Protein AF-A0A2D5ABJ5-F1 (afdb_monomer_lite)

Structure (mmCIF, N/CA/C/O backbone):
data_AF-A0A2D5ABJ5-F1
#
_entry.id   AF-A0A2D5ABJ5-F1
#
loop_
_atom_site.group_PDB
_atom_site.id
_atom_site.type_symbol
_atom_site.label_atom_id
_atom_site.label_alt_id
_atom_site.label_comp_id
_atom_site.label_asym_id
_atom_site.label_entity_id
_atom_site.label_seq_id
_atom_site.pdbx_PDB_ins_code
_atom_site.Cartn_x
_atom_site.Cartn_y
_atom_site.Cartn_z
_atom_site.occupancy
_atom_site.B_iso_or_equiv
_atom_site.auth_seq_id
_atom_site.auth_comp_id
_atom_site.auth_asym_id
_atom_site.auth_atom_id
_atom_site.pdbx_PDB_model_num
ATOM 1 N N . PHE A 1 1 ? -15.106 -20.432 9.409 1.00 50.12 1 PHE A N 1
ATOM 2 C CA . PHE A 1 1 ? -13.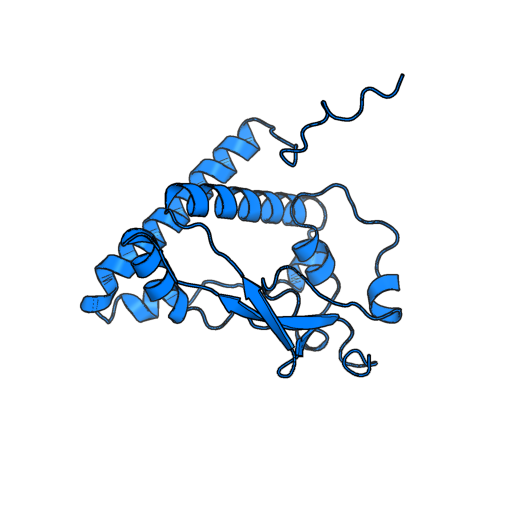858 -19.969 8.767 1.00 50.12 1 PHE A CA 1
ATOM 3 C C . PHE A 1 1 ? -12.752 -20.078 9.807 1.00 50.12 1 PHE A C 1
ATOM 5 O O . PHE A 1 1 ? -12.560 -19.138 10.564 1.00 50.12 1 PHE A O 1
ATOM 12 N N . ASP A 1 2 ? -12.045 -21.207 9.859 1.00 61.59 2 ASP A N 1
ATOM 13 C CA . ASP A 1 2 ? -11.056 -21.521 10.916 1.00 61.59 2 ASP A CA 1
ATOM 14 C C . ASP A 1 2 ? -9.727 -20.752 10.791 1.00 61.59 2 ASP A C 1
ATOM 16 O O . ASP A 1 2 ? -8.771 -21.010 11.512 1.00 61.59 2 ASP A O 1
ATOM 20 N N . ALA A 1 3 ? -9.639 -19.803 9.854 1.00 64.38 3 ALA A N 1
ATOM 21 C CA . ALA A 1 3 ? -8.428 -19.019 9.616 1.00 64.38 3 ALA A CA 1
ATOM 22 C C . ALA A 1 3 ? -8.234 -17.872 10.626 1.00 64.38 3 ALA A C 1
ATOM 24 O O . ALA A 1 3 ? -7.117 -17.377 10.778 1.00 64.38 3 ALA A O 1
ATOM 25 N N . VAL A 1 4 ? -9.313 -17.436 11.283 1.00 69.25 4 VAL A N 1
ATOM 26 C CA . VAL A 1 4 ? -9.289 -16.410 12.331 1.00 69.25 4 VAL A CA 1
ATOM 27 C C . VAL A 1 4 ? -9.402 -17.115 13.677 1.00 69.25 4 VAL A C 1
ATOM 29 O O . VAL A 1 4 ? -10.370 -17.832 13.915 1.00 69.25 4 VAL A O 1
ATOM 32 N N . ASP A 1 5 ? -8.421 -16.902 14.547 1.00 75.81 5 ASP A N 1
ATOM 33 C CA . ASP A 1 5 ? -8.331 -17.529 15.867 1.00 75.81 5 ASP A CA 1
ATOM 34 C C . ASP A 1 5 ? -7.956 -16.488 16.942 1.00 75.81 5 ASP A C 1
ATOM 36 O O . ASP A 1 5 ? -7.794 -15.298 16.651 1.00 75.81 5 ASP A O 1
ATOM 40 N N . GLU A 1 6 ? -7.821 -16.910 18.203 1.00 69.38 6 GLU A N 1
ATOM 41 C CA . GLU A 1 6 ? -7.480 -16.006 19.315 1.00 69.38 6 GLU A CA 1
ATOM 42 C C . GLU A 1 6 ? -6.156 -15.245 19.114 1.00 69.38 6 GLU A C 1
ATOM 44 O O . GLU A 1 6 ? -5.994 -14.130 19.623 1.00 69.38 6 GLU A O 1
ATOM 49 N N . ARG A 1 7 ? -5.210 -15.818 18.356 1.00 72.56 7 ARG A N 1
ATOM 50 C CA . ARG A 1 7 ? -3.911 -15.209 18.040 1.00 72.56 7 ARG A CA 1
ATOM 51 C C . ARG A 1 7 ? -3.961 -14.395 16.749 1.00 72.56 7 ARG A C 1
ATOM 53 O O . ARG A 1 7 ? -3.301 -13.365 16.667 1.00 72.56 7 ARG A O 1
ATOM 60 N N . ARG A 1 8 ? -4.727 -14.830 15.749 1.00 81.62 8 ARG A N 1
ATOM 61 C CA . ARG A 1 8 ? -4.857 -14.233 14.413 1.00 81.62 8 ARG A CA 1
ATOM 62 C C . ARG A 1 8 ? -6.221 -13.580 14.283 1.00 81.62 8 ARG A C 1
ATOM 64 O O . ARG A 1 8 ? -7.163 -14.161 13.754 1.00 81.62 8 ARG A O 1
ATOM 71 N N . LYS A 1 9 ? -6.310 -12.337 14.742 1.00 87.56 9 LYS A N 1
ATOM 72 C CA . LYS A 1 9 ? -7.578 -11.595 14.790 1.00 87.56 9 LYS A CA 1
ATOM 73 C C . LYS A 1 9 ? -7.975 -10.991 13.453 1.00 87.56 9 LYS A C 1
ATOM 75 O O . LYS A 1 9 ? -9.133 -10.615 13.276 1.00 87.56 9 LYS A O 1
ATOM 80 N N . ILE A 1 10 ? -7.025 -10.891 12.523 1.00 91.75 10 ILE A N 1
ATOM 81 C CA . ILE A 1 10 ? -7.270 -10.387 11.180 1.00 91.75 10 ILE A CA 1
ATOM 82 C C . ILE A 1 10 ? -6.453 -11.151 10.137 1.00 91.75 10 ILE A C 1
ATOM 84 O O . ILE A 1 10 ? -5.236 -11.330 10.262 1.00 91.75 10 ILE A O 1
ATOM 88 N N . VAL A 1 11 ? -7.124 -11.551 9.059 1.00 91.62 11 VAL A N 1
ATOM 89 C CA . VAL A 1 11 ? -6.521 -12.308 7.960 1.00 91.62 11 VAL A CA 1
ATOM 90 C C . VAL A 1 11 ? -6.871 -11.716 6.600 1.00 91.62 11 VAL A C 1
ATOM 92 O O . VAL A 1 11 ? -7.938 -11.142 6.418 1.00 91.62 11 VAL A O 1
ATOM 95 N N . SER A 1 12 ? -5.958 -11.833 5.642 1.00 91.44 12 SER A N 1
ATOM 96 C CA . SER A 1 12 ? -6.174 -11.487 4.229 1.00 91.44 12 SER A CA 1
ATOM 97 C C . SER A 1 12 ? -5.758 -12.668 3.350 1.00 91.44 12 SER A C 1
ATOM 99 O O . SER A 1 12 ? -4.793 -13.348 3.711 1.00 91.44 12 SER A O 1
ATOM 101 N N . PRO A 1 13 ? -6.389 -12.899 2.187 1.00 92.25 13 PRO A N 1
ATOM 102 C CA . PRO A 1 13 ? -5.855 -13.829 1.196 1.00 92.25 13 PRO A CA 1
ATOM 103 C C . PRO A 1 13 ? -4.526 -13.316 0.623 1.00 92.25 13 PRO A C 1
ATOM 105 O O . PRO A 1 13 ? -4.181 -12.132 0.736 1.00 92.25 13 PRO A O 1
ATOM 108 N N . ARG A 1 14 ? -3.762 -14.200 -0.014 1.00 90.69 14 ARG A N 1
ATOM 109 C CA . ARG A 1 14 ? -2.532 -13.837 -0.721 1.00 90.69 14 ARG A CA 1
ATOM 110 C C . ARG A 1 14 ? -2.867 -12.970 -1.947 1.00 90.69 14 ARG A C 1
ATOM 112 O O . ARG A 1 14 ? -3.640 -13.404 -2.800 1.00 90.69 14 ARG A O 1
ATOM 119 N N . PRO A 1 15 ? -2.294 -11.762 -2.094 1.00 88.75 15 PRO A N 1
ATOM 120 C CA . PRO A 1 15 ? -2.536 -10.946 -3.272 1.00 88.75 15 PRO A CA 1
ATOM 121 C C . PRO A 1 15 ? -1.746 -11.495 -4.463 1.00 88.75 15 PRO A C 1
ATOM 123 O O . PRO A 1 15 ? -0.524 -11.666 -4.398 1.00 88.75 15 PRO A O 1
ATOM 126 N N . CYS A 1 16 ? -2.445 -11.738 -5.564 1.00 88.94 16 CYS A N 1
ATOM 127 C CA . CYS A 1 16 ? -1.880 -12.099 -6.853 1.00 88.94 16 CYS A CA 1
ATOM 128 C C . CYS A 1 16 ? -2.078 -10.918 -7.808 1.00 88.94 16 CYS A C 1
ATOM 130 O O . CYS A 1 16 ? -3.190 -10.640 -8.246 1.00 88.94 16 CYS A O 1
ATOM 132 N N . PHE A 1 17 ? -1.011 -10.168 -8.085 1.00 86.12 17 PHE A N 1
ATOM 133 C CA . PHE A 1 17 ? -1.102 -9.016 -8.979 1.00 86.12 17 PHE A CA 1
ATOM 134 C C . PHE A 1 17 ? -1.066 -9.485 -10.428 1.00 86.12 17 PHE A C 1
ATOM 136 O O . PHE A 1 17 ? -0.056 -10.036 -10.866 1.00 86.12 17 PHE A O 1
ATOM 143 N N . ASP A 1 18 ? -2.133 -9.218 -11.177 1.00 88.31 18 ASP A N 1
ATOM 144 C CA . ASP A 1 18 ? -2.117 -9.433 -12.618 1.00 88.31 18 ASP A CA 1
ATOM 145 C C . ASP A 1 18 ? -1.291 -8.324 -13.277 1.00 88.31 18 ASP A C 1
ATOM 147 O O . ASP A 1 18 ? -1.670 -7.152 -13.307 1.00 88.31 18 ASP A O 1
ATOM 151 N N . LEU A 1 19 ? -0.114 -8.699 -13.771 1.00 86.50 19 LEU A N 1
ATOM 152 C CA . LEU A 1 19 ? 0.803 -7.794 -14.461 1.00 86.50 19 LEU A CA 1
ATOM 153 C C . LEU A 1 19 ? 0.655 -7.875 -15.988 1.00 86.50 19 LEU A C 1
ATOM 155 O O . LEU A 1 19 ? 1.492 -7.332 -16.722 1.00 86.50 19 LEU A O 1
ATOM 159 N N . SER A 1 20 ? -0.393 -8.542 -16.481 1.00 85.94 20 SER A N 1
ATOM 160 C CA . SER A 1 20 ? -0.744 -8.546 -17.894 1.00 85.94 20 SER A CA 1
ATOM 161 C C . SER A 1 20 ? -1.047 -7.121 -18.370 1.00 85.94 20 SER A C 1
ATOM 163 O O . SER A 1 20 ? -1.544 -6.267 -17.636 1.00 85.94 20 SER A O 1
ATOM 165 N N . ASN A 1 21 ? -0.700 -6.824 -19.625 1.00 87.31 21 ASN A N 1
ATOM 166 C CA . ASN A 1 21 ? -1.052 -5.559 -20.284 1.00 87.31 21 ASN A CA 1
ATOM 167 C C . ASN A 1 21 ? -0.560 -4.268 -19.589 1.00 87.31 21 ASN A C 1
ATOM 169 O O . ASN A 1 21 ? -1.098 -3.184 -19.824 1.00 87.31 21 ASN A O 1
ATOM 173 N N . LEU A 1 22 ? 0.489 -4.347 -18.762 1.00 89.50 22 LEU A N 1
ATOM 174 C CA . LEU A 1 22 ? 1.112 -3.161 -18.176 1.00 89.50 22 LEU A CA 1
ATOM 175 C C . LEU A 1 22 ? 1.955 -2.394 -19.195 1.00 89.50 22 LEU A C 1
ATOM 177 O O . LEU A 1 22 ? 2.764 -2.984 -19.922 1.00 89.50 22 LEU A O 1
ATOM 181 N N . SER A 1 23 ? 1.830 -1.063 -19.160 1.00 91.81 23 SER A N 1
ATOM 182 C CA . SER A 1 23 ? 2.742 -0.153 -19.858 1.00 91.81 23 SER A CA 1
ATOM 183 C C . SER A 1 23 ? 4.195 -0.384 -19.427 1.00 91.81 23 SER A C 1
ATOM 185 O O . SER A 1 23 ? 4.463 -0.829 -18.308 1.00 91.81 23 SER A O 1
ATOM 187 N N . PHE A 1 24 ? 5.157 -0.048 -20.291 1.00 92.81 24 PHE A N 1
ATOM 188 C CA . PHE A 1 24 ? 6.586 -0.215 -19.994 1.00 92.81 24 PHE A CA 1
ATOM 189 C C . PHE A 1 24 ? 6.994 0.444 -18.665 1.00 92.81 24 PHE A C 1
ATOM 191 O O . PHE A 1 24 ? 7.654 -0.178 -17.832 1.00 92.81 24 PHE A O 1
ATOM 198 N N . GLY A 1 25 ? 6.513 1.667 -18.419 1.00 92.56 25 GLY A N 1
ATOM 199 C CA . GLY A 1 25 ? 6.729 2.371 -17.157 1.00 92.56 25 GLY A CA 1
ATOM 200 C C . GLY A 1 25 ? 6.170 1.614 -15.948 1.00 92.56 25 GLY A C 1
ATOM 201 O O . GLY A 1 25 ? 6.854 1.476 -14.937 1.00 92.56 25 GLY A O 1
ATOM 202 N N . MET A 1 26 ? 4.970 1.039 -16.054 1.00 92.56 26 MET A N 1
ATOM 203 C CA . MET A 1 26 ? 4.413 0.222 -14.971 1.00 92.56 26 MET A CA 1
ATOM 204 C C . MET A 1 26 ? 5.192 -1.074 -14.738 1.00 92.56 26 MET A C 1
ATOM 206 O O . MET A 1 26 ? 5.391 -1.458 -13.586 1.00 92.56 26 MET A O 1
ATOM 210 N N . ARG A 1 27 ? 5.715 -1.716 -15.788 1.00 92.12 27 ARG A N 1
ATOM 211 C CA . ARG A 1 27 ? 6.599 -2.885 -15.636 1.00 92.12 27 ARG A CA 1
ATOM 212 C C . ARG A 1 27 ? 7.879 -2.527 -14.882 1.00 92.12 27 ARG A C 1
ATOM 214 O O . ARG A 1 27 ? 8.286 -3.264 -13.988 1.00 92.12 27 ARG A O 1
ATOM 221 N N . LEU A 1 28 ? 8.485 -1.378 -15.190 1.00 93.75 28 LEU A N 1
ATOM 222 C CA . LEU A 1 28 ? 9.645 -0.859 -14.457 1.00 93.75 28 LEU A CA 1
ATOM 223 C C . LEU A 1 28 ? 9.310 -0.546 -12.993 1.00 93.75 28 LEU A C 1
ATOM 225 O O . LEU A 1 28 ? 10.087 -0.886 -12.101 1.00 93.75 28 LEU A O 1
ATOM 229 N N . PHE A 1 29 ? 8.139 0.032 -12.726 1.00 92.25 29 PHE A N 1
ATOM 230 C CA . PHE A 1 29 ? 7.673 0.261 -11.359 1.00 92.25 29 PHE A CA 1
ATOM 231 C C . PHE A 1 29 ? 7.549 -1.053 -10.571 1.00 92.25 29 PHE A C 1
ATOM 233 O O . PHE A 1 29 ? 8.085 -1.164 -9.468 1.00 92.25 29 PHE A O 1
ATOM 240 N N . TYR A 1 30 ? 6.914 -2.078 -11.149 1.00 89.38 30 TYR A N 1
ATOM 241 C CA . TYR A 1 30 ? 6.788 -3.397 -10.520 1.00 89.38 30 TYR A CA 1
ATOM 242 C C . TYR A 1 30 ? 8.133 -4.118 -10.362 1.00 89.38 30 TYR A C 1
ATOM 244 O O . TYR A 1 30 ? 8.372 -4.770 -9.343 1.00 89.38 30 TYR A O 1
ATOM 252 N N . ARG A 1 31 ? 9.062 -3.919 -11.303 1.00 91.25 31 ARG A N 1
ATOM 253 C CA . ARG A 1 31 ? 10.447 -4.390 -11.191 1.00 91.25 31 ARG A CA 1
ATOM 254 C C . ARG A 1 31 ? 11.175 -3.774 -9.996 1.00 91.25 31 ARG A C 1
ATOM 256 O O . ARG A 1 31 ? 11.915 -4.485 -9.327 1.00 91.25 31 ARG A O 1
ATOM 263 N N . ALA A 1 32 ? 10.959 -2.495 -9.690 1.00 90.75 32 ALA A N 1
ATOM 264 C CA . ALA A 1 32 ? 11.487 -1.885 -8.467 1.00 90.75 32 ALA A CA 1
ATOM 265 C C . ALA A 1 32 ? 10.787 -2.431 -7.211 1.00 90.75 32 ALA A C 1
ATOM 267 O O . ALA A 1 32 ? 11.424 -2.699 -6.191 1.00 90.75 32 ALA A O 1
ATOM 268 N N . GLN A 1 33 ? 9.473 -2.647 -7.299 1.00 86.69 33 GLN A N 1
ATOM 269 C CA . GLN A 1 33 ? 8.642 -3.095 -6.183 1.00 86.69 33 GLN A CA 1
ATOM 270 C C . GLN A 1 33 ? 9.032 -4.474 -5.633 1.00 86.69 33 GLN A C 1
ATOM 272 O O . GLN A 1 33 ? 8.856 -4.708 -4.442 1.00 86.69 33 GLN A O 1
ATOM 277 N N . ARG A 1 34 ? 9.641 -5.357 -6.436 1.00 86.69 34 ARG A N 1
ATOM 278 C CA . ARG A 1 34 ? 10.137 -6.667 -5.962 1.00 86.69 34 ARG A CA 1
ATOM 279 C C . ARG A 1 34 ? 11.196 -6.578 -4.856 1.00 86.69 34 ARG A C 1
ATOM 281 O O . ARG A 1 34 ? 11.454 -7.555 -4.166 1.00 86.69 34 ARG A O 1
ATOM 288 N N . PHE A 1 35 ? 11.841 -5.421 -4.691 1.00 85.00 35 PHE A N 1
ATOM 289 C CA . PHE A 1 35 ? 12.813 -5.197 -3.620 1.00 85.00 35 PHE A CA 1
ATOM 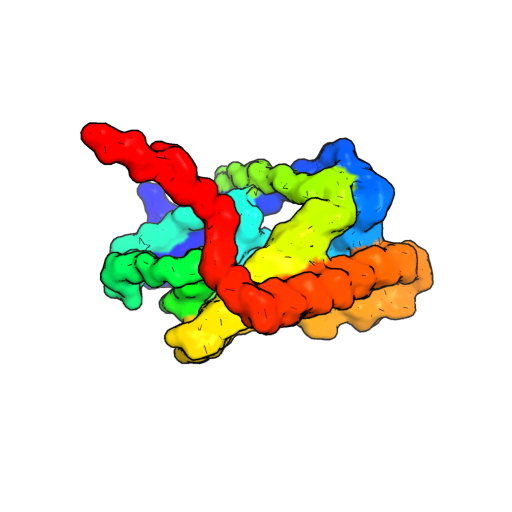290 C C . PHE A 1 35 ? 12.156 -4.792 -2.291 1.00 85.00 35 PHE A C 1
ATOM 292 O O . PHE A 1 35 ? 12.867 -4.658 -1.287 1.00 85.00 35 PHE A O 1
ATOM 299 N N . ASN A 1 36 ? 10.833 -4.593 -2.272 1.00 81.62 36 ASN A N 1
ATOM 300 C CA . ASN A 1 36 ? 10.056 -4.268 -1.085 1.00 81.62 36 ASN A CA 1
ATOM 301 C C . ASN A 1 36 ? 9.701 -5.543 -0.300 1.00 81.62 36 ASN A C 1
ATOM 303 O O . ASN A 1 36 ? 8.851 -6.307 -0.754 1.00 81.62 36 ASN A O 1
ATOM 307 N N . PRO A 1 37 ? 10.296 -5.768 0.886 1.00 69.31 37 PRO A N 1
ATOM 308 C CA . PRO A 1 37 ? 10.042 -6.981 1.659 1.00 69.31 37 PRO A CA 1
ATOM 309 C C . PRO A 1 37 ? 8.633 -7.026 2.270 1.00 69.31 37 PRO A C 1
ATOM 311 O O . PRO A 1 37 ? 8.183 -8.091 2.661 1.00 69.31 37 PRO A O 1
ATOM 314 N N . TYR A 1 38 ? 7.931 -5.890 2.341 1.00 67.25 38 TYR A N 1
ATOM 315 C CA . TYR A 1 38 ? 6.621 -5.777 2.991 1.00 67.25 38 TYR A CA 1
ATOM 316 C C . TYR A 1 38 ? 5.444 -5.904 2.023 1.00 67.25 38 TYR A C 1
ATOM 318 O O . TYR A 1 38 ? 4.288 -5.762 2.419 1.00 67.25 38 TYR A O 1
ATOM 326 N N . PHE A 1 39 ? 5.710 -6.085 0.731 1.00 68.62 39 PHE A N 1
ATOM 327 C CA . PHE A 1 39 ? 4.643 -6.131 -0.254 1.00 68.62 39 PHE A CA 1
ATOM 328 C C . PHE A 1 39 ? 3.878 -7.451 -0.169 1.00 68.62 39 PHE A C 1
ATOM 330 O O . PHE A 1 39 ? 4.466 -8.519 -0.311 1.00 68.62 39 PHE A O 1
ATOM 337 N N . GLY A 1 40 ? 2.566 -7.364 0.057 1.00 66.25 40 GLY A N 1
ATOM 338 C CA . GLY A 1 40 ? 1.686 -8.528 0.127 1.00 66.25 40 GLY A CA 1
ATOM 339 C C . GLY A 1 40 ? 1.771 -9.339 1.423 1.00 66.25 40 GLY A C 1
ATOM 340 O O . GLY A 1 40 ? 1.190 -10.418 1.479 1.00 66.25 40 GLY A O 1
ATOM 341 N N . GLN A 1 41 ? 2.446 -8.834 2.463 1.00 73.62 41 GLN A N 1
ATOM 342 C CA . GLN A 1 41 ? 2.555 -9.503 3.763 1.00 73.62 41 GLN A CA 1
ATOM 343 C C . GLN A 1 41 ? 1.729 -8.798 4.843 1.00 73.62 41 GLN A C 1
ATOM 345 O O . GLN A 1 41 ? 1.780 -7.573 4.951 1.00 73.62 41 GLN A O 1
ATOM 350 N N . GLY A 1 42 ? 1.040 -9.589 5.674 1.00 77.94 42 GLY A N 1
ATOM 351 C CA . GLY A 1 42 ? 0.304 -9.128 6.855 1.00 77.94 42 GLY A CA 1
ATOM 352 C C . GLY A 1 42 ? -0.990 -8.381 6.517 1.00 77.94 42 GLY A C 1
ATOM 353 O O . GLY A 1 42 ? -1.004 -7.474 5.695 1.00 77.94 42 GLY A O 1
ATOM 354 N N . SER A 1 43 ? -2.098 -8.748 7.157 1.00 79.44 43 SER A N 1
ATOM 355 C CA . SER A 1 43 ? -3.400 -8.129 6.890 1.00 79.44 43 SER A CA 1
ATOM 356 C C . SER A 1 43 ? -3.515 -6.691 7.438 1.00 79.44 43 SER A C 1
ATOM 358 O O . SER A 1 43 ? -3.002 -6.407 8.524 1.00 79.44 43 SER A O 1
ATOM 360 N N . PRO A 1 44 ? -4.203 -5.769 6.745 1.00 85.12 44 PRO A N 1
ATOM 361 C CA . PRO A 1 44 ? -4.533 -5.783 5.320 1.00 85.12 44 PRO A CA 1
ATOM 362 C C . PRO A 1 44 ? -3.271 -5.693 4.443 1.00 85.12 44 PRO A C 1
ATOM 364 O O . PRO A 1 44 ? -2.414 -4.818 4.633 1.00 85.12 44 PRO A O 1
ATOM 367 N N . ASN A 1 45 ? -3.163 -6.595 3.461 1.00 83.88 45 ASN A N 1
ATOM 368 C CA . ASN A 1 45 ? -1.952 -6.787 2.642 1.00 83.88 45 ASN A CA 1
ATOM 369 C C . ASN A 1 45 ? -2.051 -6.215 1.213 1.00 83.88 45 ASN A C 1
ATOM 371 O O . ASN A 1 45 ? -1.136 -6.401 0.407 1.00 83.88 45 ASN A O 1
ATOM 375 N N . GLY A 1 46 ? -3.138 -5.507 0.892 1.00 83.75 46 GLY A N 1
ATOM 376 C CA . GLY A 1 46 ? -3.394 -4.972 -0.449 1.00 83.75 46 GLY A CA 1
ATOM 377 C C . GLY A 1 46 ? -4.088 -5.947 -1.405 1.00 83.75 46 GLY A C 1
ATOM 378 O O . GLY A 1 46 ? -4.149 -5.661 -2.596 1.00 83.75 46 GLY A O 1
ATOM 379 N N . SER A 1 47 ? -4.621 -7.062 -0.899 1.00 86.25 47 SER A N 1
ATOM 380 C CA . SER A 1 47 ? -5.548 -7.955 -1.618 1.00 86.25 47 SER A CA 1
ATOM 381 C C . SER A 1 47 ? -6.932 -7.344 -1.869 1.00 86.25 47 SER A C 1
ATOM 383 O O . SER A 1 47 ? -7.723 -7.914 -2.613 1.00 86.25 47 SER A O 1
ATOM 385 N N . GLY A 1 48 ? -7.234 -6.193 -1.259 1.00 86.19 48 GLY A N 1
ATOM 386 C CA . GLY A 1 48 ? -8.526 -5.510 -1.375 1.00 86.19 48 GLY A CA 1
ATOM 387 C C . GLY A 1 48 ? -9.627 -6.097 -0.490 1.00 86.19 48 GLY A C 1
ATOM 388 O O . GLY A 1 48 ? -10.746 -5.598 -0.508 1.00 86.19 48 GLY A O 1
ATOM 389 N N . CYS A 1 49 ? -9.327 -7.137 0.289 1.00 88.88 49 CYS A N 1
ATOM 390 C CA . CYS A 1 49 ? -10.257 -7.712 1.248 1.00 88.88 49 CYS A CA 1
ATOM 391 C C . CYS A 1 49 ? -9.510 -8.294 2.450 1.00 88.88 49 CYS A C 1
ATOM 393 O O . CYS A 1 49 ? -8.353 -8.700 2.362 1.00 88.88 49 CYS A O 1
ATOM 395 N N . PHE A 1 50 ? -10.187 -8.337 3.587 1.00 91.75 50 PHE A N 1
ATOM 396 C CA . PHE A 1 50 ? -9.705 -8.976 4.800 1.00 91.75 50 PHE A CA 1
ATOM 397 C C . PHE A 1 50 ? -10.903 -9.444 5.623 1.00 91.75 50 PHE A C 1
ATOM 399 O O . PHE A 1 50 ? -12.023 -8.963 5.452 1.00 91.75 50 PHE A O 1
ATOM 406 N N . VAL A 1 51 ? -10.656 -10.376 6.533 1.00 92.00 51 VAL A N 1
ATOM 407 C CA . VAL A 1 51 ? -11.635 -10.863 7.502 1.00 92.00 51 VAL A CA 1
ATOM 408 C C . VAL A 1 51 ? -11.110 -10.556 8.894 1.00 92.00 51 VAL A C 1
ATOM 410 O O . VAL A 1 51 ? -9.933 -10.781 9.182 1.00 92.00 51 VAL A O 1
ATOM 413 N N . VAL A 1 52 ? -11.987 -10.034 9.747 1.00 92.50 52 VAL A N 1
ATOM 414 C CA . VAL A 1 52 ? -11.700 -9.727 11.150 1.00 92.50 52 VAL A CA 1
ATOM 415 C C . VAL A 1 52 ? -12.574 -10.619 12.021 1.00 92.50 52 VAL A C 1
ATOM 417 O O . VAL A 1 52 ? -13.763 -10.769 11.746 1.00 92.50 52 VAL A O 1
ATOM 420 N N . GLY A 1 53 ? -11.994 -11.197 13.068 1.00 90.88 53 GLY A N 1
ATOM 421 C CA . GLY A 1 53 ? -12.752 -11.923 14.086 1.00 90.88 53 GLY A CA 1
ATOM 422 C C . GLY A 1 53 ? -13.545 -10.997 14.994 1.00 90.88 53 GLY A C 1
ATOM 423 O O . GLY A 1 53 ? -13.272 -9.801 15.071 1.00 90.88 53 GLY A O 1
ATOM 424 N N . GLU A 1 54 ? -14.485 -11.559 15.743 1.00 89.56 54 GLU A N 1
ATOM 425 C CA . GLU A 1 54 ? -15.345 -10.810 16.664 1.00 89.56 54 GLU A CA 1
ATOM 426 C C . GLU A 1 54 ? -14.544 -9.974 17.679 1.00 89.56 54 GLU A C 1
ATOM 428 O O . GLU A 1 54 ? -14.740 -8.764 17.779 1.00 89.56 54 GLU A O 1
ATOM 433 N N . SER A 1 55 ? -13.553 -10.582 18.341 1.00 88.62 55 SER A N 1
ATOM 434 C CA . SER A 1 55 ? -12.673 -9.899 19.307 1.00 88.62 55 SER A CA 1
ATOM 435 C C . SER A 1 55 ? -11.778 -8.820 18.686 1.00 88.62 55 SER A C 1
ATOM 437 O O . SER A 1 55 ? -11.271 -7.937 19.380 1.00 88.62 55 SER A O 1
ATOM 439 N N . GLY A 1 56 ? -11.537 -8.901 17.376 1.00 89.06 56 GLY A N 1
ATOM 440 C CA . GLY A 1 56 ? -10.857 -7.856 16.622 1.00 89.06 56 GLY A CA 1
ATOM 441 C C . GLY A 1 56 ? -11.813 -6.727 16.259 1.00 89.06 56 GLY A C 1
ATOM 442 O O . GLY A 1 56 ? -11.475 -5.560 16.437 1.00 89.06 56 GLY A O 1
ATOM 443 N N . ARG A 1 57 ? -13.016 -7.075 15.792 1.00 92.44 57 ARG A N 1
ATOM 444 C CA . ARG A 1 57 ? -14.061 -6.133 15.388 1.00 92.44 57 ARG A CA 1
ATOM 445 C C . ARG A 1 57 ? -14.572 -5.303 16.563 1.00 92.44 57 ARG A C 1
ATOM 447 O O . ARG A 1 57 ? -14.913 -4.147 16.341 1.00 92.44 57 ARG A O 1
ATOM 454 N N . SER A 1 58 ? -14.579 -5.843 17.781 1.00 91.75 58 SER A N 1
ATOM 455 C CA . SER A 1 58 ? -14.998 -5.129 18.996 1.00 91.75 58 SER A CA 1
ATOM 456 C C . SER A 1 58 ? -14.061 -3.986 19.419 1.00 91.75 58 SER A C 1
ATOM 458 O O . SER A 1 58 ? -14.386 -3.246 20.341 1.00 91.75 58 SER A O 1
ATOM 460 N N . ARG A 1 59 ? -12.903 -3.811 18.759 1.00 93.06 59 ARG A N 1
ATOM 461 C CA . ARG A 1 59 ? -11.928 -2.745 19.068 1.00 93.06 59 ARG A CA 1
ATOM 462 C C . ARG A 1 59 ? -12.336 -1.357 18.580 1.00 93.06 59 ARG A C 1
ATOM 464 O O . ARG A 1 59 ? -11.719 -0.376 18.983 1.00 93.06 59 ARG A O 1
ATOM 471 N N . TRP A 1 60 ? -13.332 -1.273 17.706 1.00 93.94 60 TRP A N 1
ATOM 472 C CA . TRP A 1 60 ? -13.934 -0.017 17.270 1.00 93.94 60 TRP A CA 1
ATOM 473 C C . TRP A 1 60 ? -15.445 -0.196 17.170 1.00 93.94 60 TRP A C 1
ATOM 475 O O . TRP A 1 60 ? -15.927 -1.291 16.907 1.00 93.94 60 TRP A O 1
ATOM 485 N N . GLU A 1 61 ? -16.216 0.868 17.353 1.00 89.88 61 GLU A N 1
ATOM 486 C CA . GLU A 1 61 ? -17.676 0.787 17.239 1.00 89.88 61 GLU A CA 1
ATOM 487 C C . GLU A 1 61 ? -18.107 0.983 15.784 1.00 89.88 61 GLU A C 1
ATOM 489 O O . GLU A 1 61 ? -18.595 0.054 15.131 1.00 89.88 61 GLU A O 1
ATOM 494 N N . ALA A 1 62 ? -17.827 2.169 15.244 1.00 90.94 62 ALA A N 1
ATOM 495 C CA . ALA A 1 62 ? -18.142 2.566 13.879 1.00 90.94 62 ALA A CA 1
ATOM 496 C C . ALA A 1 62 ? -16.875 2.894 13.081 1.00 90.94 62 ALA A C 1
ATOM 498 O O . ALA A 1 62 ? -15.831 3.233 13.639 1.00 90.94 62 ALA A O 1
ATOM 499 N N . PHE A 1 63 ? -16.975 2.800 11.755 1.00 90.38 63 PHE A N 1
ATOM 500 C CA . PHE A 1 63 ? -15.919 3.278 10.871 1.00 90.38 63 PHE A CA 1
ATOM 501 C C . PHE A 1 63 ? -15.977 4.804 10.783 1.00 90.38 63 PHE A C 1
ATOM 503 O O . PHE A 1 63 ? -17.032 5.341 10.433 1.00 90.38 63 PHE A O 1
ATOM 510 N N . PRO A 1 64 ? -14.874 5.514 11.067 1.00 88.94 64 PRO A N 1
ATOM 511 C CA . PRO A 1 64 ? -14.833 6.945 10.839 1.00 88.94 64 PRO A CA 1
ATOM 512 C C . PRO A 1 64 ? -14.881 7.230 9.336 1.00 88.94 64 PRO A C 1
ATOM 514 O O . PRO A 1 64 ? -14.394 6.451 8.516 1.00 88.94 64 PRO A O 1
ATOM 517 N N . GLU A 1 65 ? -15.426 8.384 8.966 1.00 89.31 65 GLU A N 1
ATOM 518 C CA . GLU A 1 65 ? -15.357 8.859 7.589 1.00 89.31 65 GLU A CA 1
ATOM 519 C C . GLU A 1 65 ? -13.931 9.342 7.288 1.00 89.31 65 GLU A C 1
ATOM 521 O O . GLU A 1 65 ? -13.565 10.472 7.611 1.00 89.31 65 GLU A O 1
ATOM 526 N N . ILE A 1 66 ? -13.105 8.441 6.753 1.00 89.00 66 ILE A N 1
ATOM 527 C CA . ILE A 1 66 ? -11.703 8.667 6.379 1.00 89.00 66 ILE A CA 1
ATOM 528 C C . ILE A 1 66 ? -11.390 7.994 5.043 1.00 89.00 66 ILE A C 1
ATOM 530 O O . ILE A 1 66 ? -12.087 7.085 4.590 1.00 89.00 66 ILE A O 1
ATOM 534 N N . ILE A 1 67 ? -10.284 8.393 4.420 1.00 86.00 67 ILE A N 1
ATOM 535 C CA . ILE A 1 67 ? -9.843 7.800 3.150 1.00 86.00 67 ILE A CA 1
ATOM 536 C C . ILE A 1 67 ? -9.209 6.413 3.328 1.00 86.00 67 ILE A C 1
ATOM 538 O O . ILE A 1 67 ? -9.318 5.590 2.420 1.00 86.00 67 ILE A O 1
ATOM 542 N N . ALA A 1 68 ? -8.485 6.197 4.430 1.00 88.44 68 ALA A N 1
ATOM 543 C CA . ALA A 1 68 ? -7.686 4.996 4.691 1.00 88.44 68 ALA A CA 1
ATOM 544 C C . ALA A 1 68 ? -8.325 4.116 5.775 1.00 88.44 68 ALA A C 1
ATOM 546 O O . ALA A 1 68 ? -7.731 3.886 6.828 1.00 88.44 68 ALA A O 1
ATOM 547 N N . ASP A 1 69 ? -9.526 3.622 5.497 1.00 90.19 69 ASP A N 1
ATOM 548 C CA . ASP A 1 69 ? -10.236 2.614 6.293 1.00 90.19 69 ASP A CA 1
ATOM 549 C C . ASP A 1 69 ? -9.384 1.363 6.557 1.00 90.19 69 ASP A C 1
ATOM 551 O O . ASP A 1 69 ? -9.243 0.949 7.707 1.00 90.19 69 ASP A O 1
ATOM 555 N N . ASP A 1 70 ? -8.710 0.833 5.535 1.00 89.62 70 ASP A N 1
ATOM 556 C CA . ASP A 1 70 ? -7.773 -0.291 5.675 1.00 89.62 70 ASP A CA 1
ATOM 557 C C . ASP A 1 70 ? -6.642 0.023 6.666 1.00 89.62 70 ASP A C 1
ATOM 559 O O . ASP A 1 70 ? -6.211 -0.836 7.436 1.00 89.62 70 ASP A O 1
ATOM 563 N N . GLY A 1 71 ? -6.144 1.265 6.645 1.00 89.62 71 GLY A N 1
ATOM 564 C CA . GLY A 1 71 ? -5.108 1.737 7.564 1.00 89.62 71 GLY A CA 1
ATOM 565 C C . GLY A 1 71 ? -5.630 1.872 8.994 1.00 89.62 71 GLY A C 1
ATOM 566 O O . GLY A 1 71 ? -4.955 1.477 9.940 1.00 89.62 71 GLY A O 1
ATOM 567 N N . PHE A 1 72 ? -6.857 2.364 9.160 1.00 92.69 72 PHE A N 1
ATOM 568 C CA . PHE A 1 72 ? -7.518 2.432 10.462 1.00 92.69 72 PHE A CA 1
ATOM 569 C C . PHE A 1 72 ? -7.686 1.043 11.074 1.00 92.69 72 PHE A C 1
ATOM 571 O O . PHE A 1 72 ? -7.218 0.808 12.187 1.00 92.69 72 PHE A O 1
ATOM 578 N N . VAL A 1 73 ? -8.230 0.088 10.312 1.00 93.12 73 VAL A N 1
ATOM 579 C CA . VAL A 1 73 ? -8.344 -1.307 10.759 1.00 93.12 73 VAL A CA 1
ATOM 580 C C . VAL A 1 73 ? -6.971 -1.872 11.086 1.00 93.12 73 VAL A C 1
ATOM 582 O O . VAL A 1 73 ? -6.785 -2.430 12.164 1.00 93.12 73 VAL A O 1
ATOM 585 N N . GLN A 1 74 ? -5.987 -1.696 10.197 1.00 91.50 74 GLN A N 1
ATOM 586 C CA . GLN A 1 74 ? -4.622 -2.161 10.428 1.00 91.50 74 GLN A CA 1
ATOM 587 C C . GLN A 1 74 ? -4.068 -1.657 11.765 1.00 91.50 74 GLN A C 1
ATOM 589 O O . GLN A 1 74 ? -3.486 -2.433 12.525 1.00 91.50 74 GLN A O 1
ATOM 594 N N . GLY A 1 75 ? -4.268 -0.373 12.050 1.00 91.81 75 GLY A N 1
ATOM 595 C CA . GLY A 1 75 ? -3.797 0.305 13.248 1.00 91.81 75 GLY A CA 1
ATOM 596 C C . GLY A 1 75 ? -4.253 -0.327 14.560 1.00 91.81 75 GLY A C 1
ATOM 597 O O . GLY A 1 75 ? -3.522 -0.248 15.543 1.00 91.81 75 GLY A O 1
ATOM 598 N N . HIS A 1 76 ? -5.394 -1.018 14.579 1.00 93.19 76 HIS A N 1
ATOM 599 C CA . HIS A 1 76 ? -5.903 -1.687 15.777 1.00 93.19 76 HIS A CA 1
ATOM 600 C C . HIS A 1 76 ? -5.222 -3.017 16.100 1.00 93.19 76 HIS A C 1
ATOM 602 O O . HIS A 1 76 ? -5.426 -3.525 17.198 1.00 93.19 76 HIS A O 1
ATOM 608 N N . PHE A 1 77 ? -4.442 -3.601 15.188 1.00 92.38 77 PHE A N 1
ATOM 609 C CA . PHE A 1 77 ? -3.819 -4.917 15.373 1.00 92.38 77 PHE A CA 1
ATOM 610 C C . PHE A 1 77 ? -2.309 -4.800 15.443 1.00 92.38 77 PHE A C 1
ATOM 612 O O . PHE A 1 77 ? -1.717 -4.072 14.650 1.00 92.38 77 PHE A O 1
ATOM 619 N N . THR A 1 78 ? -1.657 -5.561 16.313 1.00 90.50 78 THR A N 1
ATOM 620 C CA . THR A 1 78 ? -0.191 -5.662 16.284 1.00 90.50 78 THR A CA 1
ATOM 621 C C . THR A 1 78 ? 0.266 -6.496 15.077 1.00 90.50 78 THR A C 1
ATOM 623 O O . THR A 1 78 ? -0.528 -7.248 14.504 1.00 90.50 78 THR A O 1
ATOM 626 N N . PRO A 1 79 ? 1.542 -6.418 14.655 1.00 87.44 79 PRO A N 1
ATOM 627 C CA . PRO A 1 79 ? 2.048 -7.251 13.564 1.00 87.44 79 PRO A CA 1
ATOM 628 C C . PRO A 1 79 ? 1.849 -8.761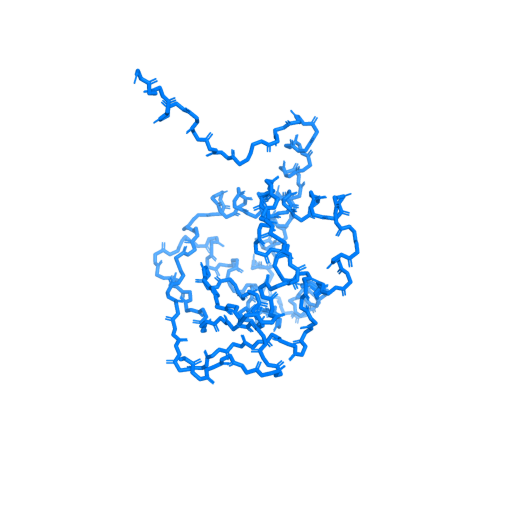 13.771 1.00 87.44 79 PRO A C 1
ATOM 630 O O . PRO A 1 79 ? 1.657 -9.470 12.790 1.00 87.44 79 PRO A O 1
ATOM 633 N N . SER A 1 80 ? 1.862 -9.246 15.018 1.00 87.69 80 SER A N 1
ATOM 634 C CA . SER A 1 80 ? 1.657 -10.663 15.345 1.00 87.69 80 SER A CA 1
ATOM 635 C C . SER A 1 80 ? 0.194 -11.109 15.276 1.00 87.69 80 SER A C 1
ATOM 637 O O . SER A 1 80 ? -0.058 -12.294 15.085 1.00 87.69 80 SER A O 1
ATOM 639 N N . GLU A 1 81 ? -0.763 -10.185 15.391 1.00 90.06 81 GLU A N 1
ATOM 640 C CA . GLU A 1 81 ? -2.201 -10.478 15.275 1.00 90.06 81 GLU A CA 1
ATOM 641 C C . GLU A 1 81 ? -2.686 -10.560 13.817 1.00 90.06 81 GLU A C 1
ATOM 643 O O . GLU A 1 81 ? -3.842 -10.904 13.557 1.00 90.06 81 GLU A O 1
ATOM 648 N N . ARG A 1 82 ? -1.810 -10.231 12.860 1.00 91.00 82 ARG A N 1
ATOM 649 C CA . ARG A 1 82 ? -2.111 -10.145 11.429 1.00 91.00 82 ARG A CA 1
ATOM 650 C C . ARG A 1 82 ? -1.527 -11.340 10.692 1.00 91.00 82 ARG A C 1
ATOM 652 O O . ARG A 1 82 ? -0.325 -11.582 10.762 1.00 91.00 82 ARG A O 1
ATOM 659 N N . ALA A 1 83 ? -2.338 -12.010 9.880 1.00 89.88 83 ALA A N 1
ATOM 660 C CA . ALA A 1 83 ? -1.857 -13.101 9.036 1.00 89.88 83 ALA A CA 1
ATOM 661 C C . ALA A 1 83 ? -2.293 -12.959 7.573 1.00 89.88 83 ALA A C 1
ATOM 663 O O . ALA A 1 83 ? -3.231 -12.238 7.227 1.00 89.88 83 ALA A O 1
ATOM 664 N N . THR A 1 84 ? -1.570 -13.647 6.695 1.00 89.69 84 THR A N 1
ATOM 665 C CA . THR A 1 84 ? -1.974 -13.876 5.308 1.00 89.69 84 THR A CA 1
ATOM 666 C C . THR A 1 84 ? -2.257 -15.362 5.152 1.00 89.69 84 THR A C 1
ATOM 668 O O . THR A 1 84 ? -1.432 -16.178 5.550 1.00 89.69 84 THR A O 1
ATOM 671 N N . VAL A 1 85 ? -3.427 -15.695 4.615 1.00 90.25 85 VAL A N 1
ATOM 672 C CA . VAL A 1 85 ? -3.855 -17.075 4.359 1.00 90.25 85 VAL A CA 1
ATOM 673 C C . VAL A 1 85 ? -3.216 -17.532 3.052 1.00 90.25 85 VAL A C 1
ATOM 675 O O . VAL A 1 85 ? -3.320 -16.836 2.041 1.00 90.25 85 VAL A O 1
ATOM 678 N N . SER A 1 86 ? -2.519 -18.665 3.082 1.00 85.06 86 SER A N 1
ATOM 679 C CA . SER A 1 86 ? -1.804 -19.228 1.929 1.00 85.06 86 SER A CA 1
ATOM 680 C C . SER A 1 86 ? -2.724 -19.946 0.946 1.00 85.06 86 SER A C 1
ATOM 682 O O . SER A 1 86 ? -2.413 -20.030 -0.236 1.00 85.06 86 SER A O 1
ATOM 684 N N . GLU A 1 87 ? -3.852 -20.444 1.439 1.00 87.88 87 GLU A N 1
ATOM 685 C CA . GLU A 1 87 ? -4.816 -21.299 0.749 1.00 87.88 87 GLU A CA 1
ATOM 686 C C . GLU A 1 87 ? -5.823 -20.501 -0.092 1.00 87.88 87 GLU A C 1
ATOM 688 O O . GLU A 1 87 ? -6.581 -21.080 -0.865 1.00 87.88 87 GLU A O 1
ATOM 693 N N . ALA A 1 88 ? -5.845 -19.174 0.059 1.00 88.69 88 ALA A N 1
ATOM 694 C CA . ALA A 1 88 ? -6.753 -18.280 -0.646 1.00 88.69 88 ALA A CA 1
ATOM 695 C C . ALA A 1 88 ? -5.976 -17.187 -1.382 1.00 88.69 88 ALA A C 1
ATOM 697 O O . ALA A 1 88 ? -5.047 -16.588 -0.835 1.00 88.69 88 ALA A O 1
ATOM 698 N N . GLU A 1 89 ? -6.406 -16.880 -2.604 1.00 91.56 89 GLU A N 1
ATOM 699 C CA . GLU A 1 89 ? -5.791 -15.863 -3.452 1.00 91.56 89 GLU A CA 1
ATOM 700 C C . GLU A 1 89 ? -6.808 -14.810 -3.878 1.00 91.56 89 GLU A C 1
ATOM 702 O O . GLU A 1 89 ? -7.950 -15.123 -4.206 1.00 91.56 89 GLU A O 1
ATOM 707 N N . ALA A 1 90 ? -6.373 -13.553 -3.904 1.00 91.25 90 ALA A N 1
ATOM 708 C CA . ALA A 1 90 ? -7.140 -12.451 -4.465 1.00 91.25 90 ALA A CA 1
ATOM 709 C C . ALA A 1 90 ? -6.392 -11.879 -5.666 1.00 91.25 90 ALA A C 1
ATOM 711 O O . ALA A 1 90 ? -5.247 -11.433 -5.536 1.00 91.25 90 ALA A O 1
ATOM 712 N N . VAL A 1 91 ? -7.041 -11.877 -6.830 1.00 90.88 91 VAL A N 1
ATOM 713 C CA . VAL A 1 91 ? -6.485 -11.258 -8.034 1.00 90.88 91 VAL A CA 1
ATOM 714 C C . VAL A 1 91 ? -6.633 -9.746 -7.922 1.00 90.88 91 VAL A C 1
ATOM 716 O O . VAL A 1 91 ? -7.739 -9.215 -7.861 1.00 90.88 91 VAL A O 1
ATOM 719 N N . VAL A 1 92 ? -5.503 -9.045 -7.906 1.00 88.00 92 VAL A N 1
ATOM 720 C CA . VAL A 1 92 ? -5.448 -7.588 -7.815 1.00 88.00 92 VAL A CA 1
ATOM 721 C C . VAL A 1 92 ? -5.041 -7.033 -9.167 1.00 88.00 92 VAL A C 1
ATOM 723 O O . VAL A 1 92 ? -3.956 -7.327 -9.668 1.00 88.00 92 VAL A O 1
ATOM 726 N N . LEU A 1 93 ? -5.902 -6.195 -9.739 1.00 89.44 93 LEU A N 1
ATOM 727 C CA . LEU A 1 93 ? -5.640 -5.492 -10.989 1.00 89.44 93 LEU A CA 1
ATOM 728 C C . LEU A 1 93 ? -5.018 -4.127 -10.677 1.00 89.44 93 LEU A C 1
ATOM 730 O O . LEU A 1 93 ? -5.723 -3.218 -10.228 1.00 89.44 93 LEU A O 1
ATOM 734 N N . PRO A 1 94 ? -3.706 -3.939 -10.876 1.00 88.56 94 PRO A N 1
ATOM 735 C CA . PRO A 1 94 ? -3.108 -2.644 -10.638 1.00 88.56 94 PRO A CA 1
ATOM 736 C C . PRO A 1 94 ? -3.421 -1.657 -11.770 1.00 88.56 94 PRO A C 1
ATOM 738 O O . PRO A 1 94 ? -3.739 -2.053 -12.896 1.00 88.56 94 PRO A O 1
ATOM 741 N N . PRO A 1 95 ? -3.264 -0.347 -11.514 1.00 89.69 95 PRO A N 1
ATOM 742 C CA . PRO A 1 95 ? -3.303 0.659 -12.565 1.00 89.69 95 PRO A CA 1
ATOM 743 C C . PRO A 1 95 ? -2.357 0.313 -13.725 1.00 89.69 95 PRO A C 1
ATOM 745 O O . PRO A 1 95 ? -1.182 0.010 -13.515 1.00 89.69 95 PRO A O 1
ATOM 748 N N . ARG A 1 96 ? -2.854 0.397 -14.965 1.00 89.81 96 ARG A N 1
ATOM 749 C CA . ARG A 1 96 ? -2.085 0.031 -16.173 1.00 89.81 96 ARG A CA 1
ATOM 750 C C . ARG A 1 96 ? -1.064 1.094 -16.597 1.00 89.81 96 ARG A C 1
ATOM 752 O O . ARG A 1 96 ? -0.100 0.792 -17.312 1.00 89.81 96 ARG A O 1
ATOM 759 N N . THR A 1 97 ? -1.248 2.333 -16.138 1.00 90.25 97 THR A N 1
ATOM 760 C CA . THR A 1 97 ? -0.418 3.500 -16.473 1.00 90.25 97 THR A CA 1
ATOM 761 C C . THR A 1 97 ? 0.210 4.130 -15.231 1.00 90.25 97 THR A C 1
ATOM 763 O O . THR A 1 97 ? -0.331 4.058 -14.125 1.00 90.25 97 THR A O 1
ATOM 766 N N . LEU A 1 98 ? 1.353 4.797 -15.426 1.00 90.56 98 LEU A N 1
ATOM 767 C CA . LEU A 1 98 ? 2.043 5.509 -14.348 1.00 90.56 98 LEU A CA 1
ATOM 768 C C . LEU A 1 98 ? 1.215 6.671 -13.791 1.00 90.56 98 LEU A C 1
ATOM 770 O O . LEU A 1 98 ? 1.222 6.880 -12.584 1.00 90.56 98 LEU A O 1
ATOM 774 N N . SER A 1 99 ? 0.482 7.401 -14.637 1.00 89.75 99 SER A N 1
ATOM 775 C CA . SER A 1 99 ? -0.372 8.511 -14.194 1.00 89.75 99 SER A CA 1
ATOM 776 C C . SER A 1 99 ? -1.477 8.030 -13.253 1.00 89.75 99 SER A C 1
ATOM 778 O O . SER A 1 99 ? -1.639 8.579 -12.166 1.00 89.75 99 SER A O 1
ATOM 780 N N . ALA A 1 100 ? -2.172 6.948 -13.615 1.00 89.69 100 ALA A N 1
ATOM 781 C CA . ALA A 1 100 ? -3.192 6.348 -12.763 1.00 89.69 100 ALA A CA 1
ATOM 782 C C . ALA A 1 100 ? -2.590 5.813 -11.451 1.00 89.69 100 ALA A C 1
ATOM 784 O O . ALA A 1 100 ? -3.149 6.040 -10.379 1.00 89.69 100 ALA A O 1
ATOM 785 N N . MET A 1 101 ? -1.414 5.173 -11.509 1.00 91.75 101 MET A N 1
ATOM 786 C CA . MET A 1 101 ? -0.692 4.728 -10.311 1.00 91.75 101 MET A CA 1
ATOM 787 C C . MET A 1 101 ? -0.337 5.902 -9.390 1.00 91.75 101 MET A C 1
ATOM 789 O O . MET A 1 101 ? -0.549 5.824 -8.182 1.00 91.75 101 MET A O 1
ATOM 793 N N . VAL A 1 102 ? 0.165 7.005 -9.943 1.00 91.69 102 VAL A N 1
ATOM 794 C CA . VAL A 1 102 ? 0.484 8.219 -9.184 1.00 91.69 102 VAL A CA 1
ATOM 795 C C . VAL A 1 102 ? -0.761 8.773 -8.483 1.00 91.69 102 VAL A C 1
ATOM 797 O O . VAL A 1 102 ? -0.687 9.069 -7.291 1.00 91.69 102 VAL A O 1
ATOM 800 N N . THR A 1 103 ? -1.907 8.845 -9.165 1.00 89.25 103 THR A N 1
ATOM 801 C CA . THR A 1 103 ? -3.177 9.296 -8.571 1.00 89.25 103 THR A CA 1
ATOM 802 C C . THR A 1 103 ? -3.629 8.389 -7.427 1.00 89.25 103 THR A C 1
ATOM 804 O O . THR A 1 103 ? -3.934 8.873 -6.335 1.00 89.25 103 THR A O 1
ATOM 807 N N . VAL A 1 104 ? -3.616 7.067 -7.634 1.00 89.81 104 VAL A N 1
ATOM 808 C CA . VAL A 1 104 ? -3.981 6.090 -6.595 1.00 89.81 104 VAL A CA 1
ATOM 809 C C . VAL A 1 104 ? -3.061 6.225 -5.382 1.00 89.81 104 VAL A C 1
ATOM 811 O O . VAL A 1 104 ? -3.532 6.319 -4.249 1.00 89.81 104 VAL A O 1
ATOM 814 N N . ARG A 1 105 ? -1.743 6.305 -5.590 1.00 90.19 105 ARG A N 1
ATOM 815 C CA . ARG A 1 105 ? -0.785 6.429 -4.484 1.00 90.19 105 ARG A CA 1
ATOM 816 C C . ARG A 1 105 ? -0.843 7.781 -3.782 1.00 90.19 105 ARG A C 1
ATOM 818 O O . ARG A 1 105 ? -0.615 7.832 -2.573 1.00 90.19 105 ARG A O 1
ATOM 825 N N . ALA A 1 106 ? -1.178 8.855 -4.496 1.00 89.44 106 ALA A N 1
ATOM 826 C CA . ALA A 1 106 ? -1.433 10.157 -3.892 1.00 89.44 106 ALA A CA 1
ATOM 827 C C . ALA A 1 106 ? -2.635 10.091 -2.938 1.00 89.44 106 ALA A C 1
ATOM 829 O O . ALA A 1 106 ? -2.526 10.544 -1.798 1.00 89.44 106 ALA A O 1
ATOM 830 N N . ARG A 1 107 ? -3.735 9.435 -3.345 1.00 89.31 107 ARG A N 1
ATOM 831 C CA . ARG A 1 107 ? -4.901 9.192 -2.478 1.00 89.31 107 ARG A CA 1
ATOM 832 C C . ARG A 1 107 ? -4.534 8.362 -1.248 1.00 89.31 107 ARG A C 1
ATOM 834 O O . ARG A 1 107 ? -4.894 8.758 -0.143 1.00 89.31 107 ARG A O 1
ATOM 841 N N . VAL A 1 108 ? -3.796 7.262 -1.422 1.00 89.06 108 VAL A N 1
ATOM 842 C CA . VAL A 1 108 ? -3.331 6.421 -0.300 1.00 89.06 108 VAL A CA 1
ATOM 843 C C . VAL A 1 108 ? -2.505 7.248 0.684 1.00 89.06 108 VAL A C 1
ATOM 845 O O . VAL A 1 108 ? -2.753 7.209 1.883 1.00 89.06 108 VAL A O 1
ATOM 848 N N . ARG A 1 109 ? -1.565 8.057 0.184 1.00 89.62 109 ARG A N 1
ATOM 849 C CA . ARG A 1 109 ? -0.730 8.924 1.022 1.00 89.62 109 ARG A CA 1
ATOM 850 C C . ARG A 1 109 ? -1.534 10.001 1.747 1.00 89.62 109 ARG A C 1
ATOM 852 O O . ARG A 1 109 ? -1.248 10.263 2.909 1.00 89.62 109 ARG A O 1
ATOM 859 N N . ARG A 1 110 ? -2.532 10.602 1.096 1.00 89.50 110 ARG A N 1
ATOM 860 C CA . ARG A 1 110 ? -3.456 11.545 1.743 1.00 89.50 110 ARG A CA 1
ATOM 861 C C . ARG A 1 110 ? -4.218 10.869 2.883 1.00 89.50 110 ARG A C 1
ATOM 863 O O . ARG A 1 110 ? -4.295 11.442 3.959 1.00 89.50 110 ARG A O 1
ATOM 870 N N . GLY A 1 111 ? -4.702 9.645 2.669 1.00 89.12 111 GLY A N 1
ATOM 871 C CA . GLY A 1 111 ? -5.334 8.855 3.725 1.00 89.12 111 GLY A CA 1
ATOM 872 C C . GLY A 1 111 ? -4.384 8.532 4.878 1.00 89.12 111 GLY A C 1
ATOM 873 O O . GLY A 1 111 ? -4.783 8.636 6.029 1.00 89.12 111 GLY A O 1
ATOM 874 N N . THR A 1 112 ? -3.107 8.243 4.600 1.00 89.25 112 THR A N 1
ATOM 875 C CA . THR A 1 112 ? -2.090 8.103 5.656 1.00 89.25 112 THR A CA 1
ATOM 876 C C . THR A 1 112 ? -1.920 9.396 6.456 1.00 89.25 112 THR A C 1
ATOM 878 O O . THR A 1 112 ? -1.925 9.337 7.675 1.00 89.25 112 THR A O 1
ATOM 881 N N . TYR A 1 113 ? -1.831 10.561 5.805 1.00 89.31 113 TYR A N 1
ATOM 882 C CA . TYR A 1 113 ? -1.729 11.846 6.512 1.00 89.31 113 TYR A CA 1
ATOM 883 C C . TYR A 1 113 ? -2.975 12.173 7.337 1.00 89.31 113 TYR A C 1
ATOM 885 O O . TYR A 1 113 ? -2.871 12.720 8.432 1.00 89.31 113 TYR A O 1
ATOM 893 N N . GLU A 1 114 ? -4.159 11.847 6.822 1.00 90.25 114 GLU A N 1
ATOM 894 C CA . GLU A 1 114 ? -5.404 12.001 7.569 1.00 90.25 114 GLU A CA 1
ATOM 895 C C . GLU A 1 114 ? -5.410 11.117 8.822 1.00 90.25 114 GLU A C 1
ATOM 897 O O . GLU A 1 114 ? -5.750 11.595 9.904 1.00 90.25 114 GLU A O 1
ATOM 902 N N . LEU A 1 115 ? -4.991 9.860 8.677 1.00 90.62 115 LEU A N 1
ATOM 903 C CA . LEU A 1 115 ? -4.924 8.887 9.760 1.00 90.62 115 LEU A CA 1
ATOM 904 C C . LEU A 1 115 ? -3.870 9.280 10.809 1.00 90.62 115 LEU A C 1
ATOM 906 O O . LEU A 1 115 ? -4.181 9.277 11.992 1.00 90.62 115 LEU A O 1
ATOM 910 N N . GLU A 1 116 ? -2.681 9.726 10.387 1.00 91.06 116 GLU A N 1
ATOM 911 C CA . GLU A 1 116 ? -1.634 10.273 11.270 1.00 91.06 116 GLU A CA 1
ATOM 912 C C . GLU A 1 116 ? -2.136 11.476 12.084 1.00 91.06 116 GLU A C 1
ATOM 914 O O . GLU A 1 116 ? -1.760 11.641 13.241 1.00 91.06 116 GLU A O 1
ATOM 919 N N . ARG A 1 117 ? -2.990 12.322 11.491 1.00 90.12 117 ARG A N 1
ATOM 920 C CA . ARG A 1 117 ? -3.523 13.524 12.146 1.00 90.12 117 ARG A CA 1
ATOM 921 C C . ARG A 1 117 ? -4.678 13.227 13.103 1.00 90.12 117 ARG A C 1
ATOM 923 O O . ARG A 1 117 ? -4.771 13.874 14.139 1.00 90.12 117 ARG A O 1
ATOM 930 N N . ARG A 1 118 ? -5.595 12.332 12.723 1.00 91.69 118 ARG A N 1
ATOM 931 C CA . ARG A 1 118 ? -6.827 12.045 13.483 1.00 91.69 118 ARG A CA 1
ATOM 932 C C . ARG A 1 118 ? -6.655 10.932 14.513 1.00 91.69 118 ARG A C 1
ATOM 934 O O . ARG A 1 118 ? -7.343 10.970 15.522 1.00 91.69 118 ARG A O 1
ATOM 941 N N . PHE A 1 119 ? -5.770 9.977 14.239 1.00 92.31 119 PHE A N 1
ATOM 942 C CA . PHE A 1 119 ? -5.556 8.768 15.036 1.00 92.31 119 PHE A CA 1
ATOM 943 C C . PHE A 1 119 ? -4.050 8.470 15.192 1.00 92.31 119 PHE A C 1
ATOM 945 O O . PHE A 1 119 ? -3.566 7.415 14.755 1.00 92.31 119 PHE A O 1
ATOM 952 N N . PRO A 1 120 ? -3.259 9.410 15.749 1.00 91.25 120 PRO A N 1
ATOM 953 C CA . PRO A 1 120 ? -1.811 9.250 15.897 1.00 91.25 120 PRO A CA 1
ATOM 954 C C . PRO A 1 120 ? -1.420 7.999 16.701 1.00 91.25 120 PRO A C 1
ATOM 956 O O . PRO A 1 120 ? -0.400 7.372 16.415 1.00 91.25 120 PRO A O 1
ATOM 959 N N . GLU A 1 121 ? -2.242 7.585 17.664 1.00 90.62 121 GLU A N 1
ATOM 960 C CA . GLU A 1 121 ? -2.055 6.391 18.490 1.00 90.62 121 GLU A CA 1
ATOM 961 C C . GLU A 1 121 ? -2.035 5.088 17.676 1.00 90.62 121 GLU A C 1
ATOM 963 O O . GLU A 1 121 ? -1.301 4.156 18.005 1.00 90.62 121 GLU A O 1
ATOM 968 N N . LEU A 1 122 ? -2.764 5.037 16.557 1.00 89.69 122 LEU A N 1
ATOM 969 C CA . LEU A 1 122 ? -2.815 3.867 15.679 1.00 89.69 122 LEU A CA 1
ATOM 970 C C . LEU A 1 122 ? -1.553 3.727 14.810 1.00 89.69 122 LEU A C 1
ATOM 972 O O . LEU A 1 122 ? -1.300 2.668 14.222 1.00 89.69 122 LEU A O 1
ATOM 976 N N . MET A 1 123 ? -0.728 4.775 14.713 1.00 88.00 123 MET A N 1
ATOM 977 C CA . MET A 1 123 ? 0.467 4.781 13.858 1.00 88.00 123 MET A CA 1
ATOM 978 C C . MET A 1 123 ? 1.572 3.873 14.377 1.00 88.00 123 MET A C 1
ATOM 980 O O . MET A 1 123 ? 2.331 3.337 13.570 1.00 88.00 123 MET A O 1
ATOM 984 N N . GLY A 1 124 ? 1.615 3.605 15.685 1.00 84.3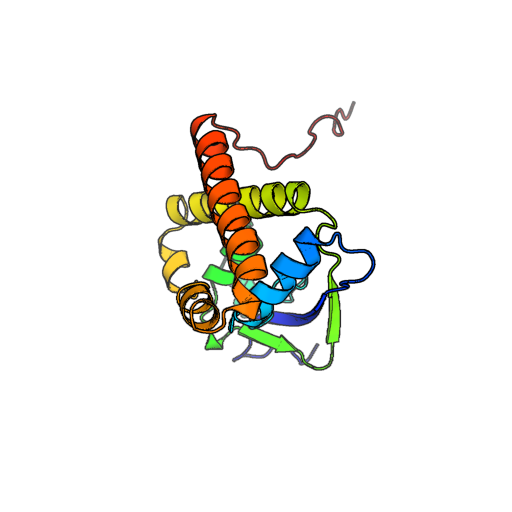1 124 GLY A N 1
ATOM 985 C CA . GLY A 1 124 ? 2.605 2.701 16.282 1.00 84.31 124 GLY A CA 1
ATOM 986 C C . GLY A 1 124 ? 2.574 1.287 15.690 1.00 84.31 124 GLY A C 1
ATOM 987 O O . GLY A 1 124 ? 3.605 0.625 15.595 1.00 84.31 124 GLY A O 1
ATOM 988 N N . ASN A 1 125 ? 1.411 0.847 15.206 1.00 85.50 125 ASN A N 1
ATOM 989 C CA . ASN A 1 125 ? 1.231 -0.479 14.621 1.00 85.50 125 ASN A CA 1
ATOM 990 C C . ASN A 1 125 ? 1.498 -0.521 13.101 1.00 85.50 125 ASN A C 1
ATOM 992 O O . ASN A 1 125 ? 1.463 -1.591 12.479 1.00 85.50 125 ASN A O 1
ATOM 996 N N . HIS A 1 126 ? 1.774 0.614 12.459 1.00 82.06 126 HIS A N 1
ATOM 997 C CA . HIS A 1 126 ? 2.067 0.671 11.031 1.00 82.06 126 HIS A CA 1
ATOM 998 C C . HIS A 1 126 ? 3.558 0.408 10.777 1.00 82.06 126 HIS A C 1
ATOM 1000 O O . HIS A 1 126 ? 4.427 1.196 11.136 1.00 82.06 126 HIS A O 1
ATOM 1006 N N . VAL A 1 127 ? 3.879 -0.707 10.114 1.00 68.81 127 VAL A N 1
ATOM 1007 C CA . VAL A 1 127 ? 5.273 -1.045 9.781 1.00 68.81 127 VAL A CA 1
ATOM 1008 C C . VAL A 1 127 ? 5.809 -0.065 8.733 1.00 68.81 127 VAL A C 1
ATOM 1010 O O . VAL A 1 127 ? 5.167 0.159 7.706 1.00 68.81 127 VAL A O 1
ATOM 1013 N N . ALA A 1 128 ? 7.002 0.499 8.942 1.00 61.53 128 ALA A N 1
ATOM 1014 C CA . ALA A 1 128 ? 7.627 1.435 8.005 1.00 61.53 128 ALA A CA 1
ATOM 1015 C C . ALA A 1 128 ? 7.992 0.755 6.663 1.00 61.53 128 ALA A C 1
ATOM 1017 O O . ALA A 1 128 ? 9.049 0.143 6.501 1.00 61.53 128 ALA A O 1
ATOM 1018 N N . ARG A 1 129 ? 7.123 0.888 5.653 1.00 62.75 129 ARG A N 1
ATOM 1019 C CA . ARG A 1 129 ? 7.152 0.088 4.408 1.00 62.75 129 ARG A CA 1
ATOM 1020 C C . ARG A 1 129 ? 8.179 0.504 3.330 1.00 62.75 129 ARG A C 1
ATOM 1022 O O . ARG A 1 129 ? 7.901 0.303 2.150 1.00 62.75 129 ARG A O 1
ATOM 1029 N N . GLY A 1 130 ? 9.331 1.121 3.637 1.00 56.44 130 GLY A N 1
ATOM 1030 C CA . GLY A 1 130 ? 10.111 1.759 2.548 1.00 56.44 130 GLY A CA 1
ATOM 1031 C C . GLY A 1 130 ? 11.619 1.983 2.663 1.00 56.44 130 GLY A C 1
ATOM 1032 O O . GLY A 1 130 ? 12.206 2.402 1.667 1.00 56.44 130 GLY A O 1
ATOM 1033 N N . GLY A 1 131 ? 12.270 1.715 3.797 1.00 61.44 131 GLY A N 1
ATOM 1034 C CA . GLY A 1 131 ? 13.654 2.175 4.015 1.00 61.44 131 GLY A CA 1
ATOM 1035 C C . GLY A 1 131 ? 14.744 1.512 3.153 1.00 61.44 131 GLY A C 1
ATOM 1036 O O . GLY A 1 131 ? 15.805 2.095 2.960 1.00 61.44 131 GLY A O 1
ATOM 1037 N N . GLY A 1 132 ? 14.511 0.308 2.615 1.00 74.50 132 GLY A N 1
ATOM 1038 C CA . GLY A 1 132 ? 15.586 -0.524 2.043 1.00 74.50 132 GLY A CA 1
ATOM 1039 C C . GL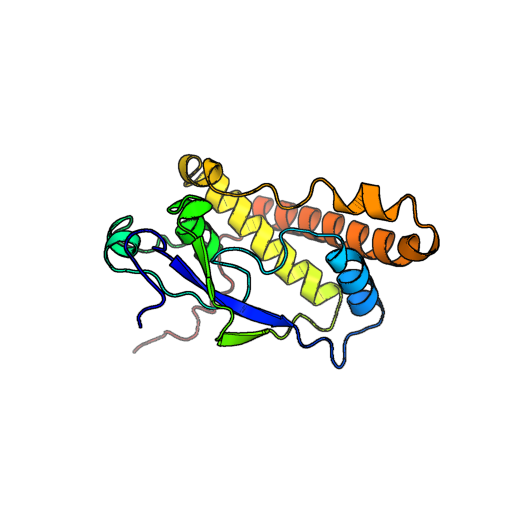Y A 1 132 ? 15.633 -0.659 0.518 1.00 74.50 132 GLY A C 1
ATOM 1040 O O . GLY A 1 132 ? 16.600 -1.207 -0.007 1.00 74.50 132 GLY A O 1
ATOM 1041 N N . ILE A 1 133 ? 14.609 -0.200 -0.206 1.00 84.50 133 ILE A N 1
ATOM 1042 C CA . ILE A 1 133 ? 14.442 -0.511 -1.640 1.00 84.50 133 ILE A CA 1
ATOM 1043 C C . ILE A 1 133 ? 15.531 0.159 -2.486 1.00 84.50 133 ILE A C 1
ATOM 1045 O O . ILE A 1 133 ? 16.244 -0.519 -3.221 1.00 84.50 133 ILE A O 1
ATOM 1049 N N . LEU A 1 134 ? 15.717 1.475 -2.333 1.00 83.38 134 LEU A N 1
ATOM 1050 C CA . LEU A 1 134 ? 16.679 2.245 -3.131 1.00 83.38 134 LEU A CA 1
ATOM 1051 C C . LEU A 1 134 ? 18.120 1.764 -2.919 1.00 83.38 134 LEU A C 1
ATOM 1053 O O . LEU A 1 134 ? 18.865 1.602 -3.883 1.00 83.38 134 LEU A O 1
ATOM 1057 N N . ARG A 1 135 ? 18.488 1.429 -1.674 1.00 85.88 135 ARG A N 1
ATOM 1058 C CA . ARG A 1 135 ? 19.814 0.883 -1.342 1.00 85.88 135 ARG A CA 1
ATOM 1059 C C . ARG A 1 135 ? 20.095 -0.447 -2.050 1.00 85.88 135 ARG A C 1
ATOM 1061 O O . ARG A 1 135 ? 21.227 -0.703 -2.439 1.00 85.88 135 ARG A O 1
ATOM 1068 N N . LYS A 1 136 ? 19.079 -1.292 -2.252 1.00 87.06 136 LYS A N 1
ATOM 1069 C CA . LYS A 1 136 ? 19.228 -2.553 -3.001 1.00 87.06 136 LYS A CA 1
ATOM 1070 C C . LYS A 1 136 ? 19.348 -2.337 -4.514 1.00 87.06 136 LYS A C 1
ATOM 1072 O O . LYS A 1 136 ? 19.878 -3.213 -5.197 1.00 87.06 136 LYS A O 1
ATOM 1077 N N . MET A 1 137 ? 18.848 -1.219 -5.037 1.00 89.50 137 MET A N 1
ATOM 1078 C CA . MET A 1 137 ? 18.862 -0.912 -6.471 1.00 89.50 137 MET A CA 1
ATOM 1079 C C . MET A 1 137 ? 20.104 -0.130 -6.896 1.00 89.50 137 MET A C 1
ATOM 1081 O O . MET A 1 137 ? 20.614 -0.373 -7.982 1.00 89.50 137 MET A O 1
ATOM 1085 N N . ILE A 1 138 ? 20.629 0.757 -6.044 1.00 91.31 138 ILE A N 1
ATOM 1086 C CA . ILE A 1 138 ? 21.783 1.596 -6.396 1.00 91.31 138 ILE A CA 1
ATOM 1087 C C . ILE A 1 138 ? 23.026 0.762 -6.740 1.00 91.31 138 ILE A C 1
ATOM 1089 O O . ILE A 1 138 ? 23.738 1.088 -7.682 1.00 91.31 138 ILE A O 1
ATOM 1093 N N . VAL A 1 139 ? 23.211 -0.376 -6.060 1.00 92.00 139 VAL A N 1
ATOM 1094 C CA . VAL A 1 139 ? 24.309 -1.331 -6.301 1.00 92.00 139 VAL A CA 1
ATOM 1095 C C . VAL A 1 139 ? 24.116 -2.198 -7.557 1.00 92.00 139 VAL A C 1
ATOM 1097 O O . VAL A 1 139 ? 24.950 -3.049 -7.846 1.00 92.00 139 VAL A O 1
ATOM 1100 N N . ARG A 1 140 ? 23.013 -2.026 -8.297 1.00 92.62 140 ARG A N 1
ATOM 1101 C CA . ARG A 1 140 ? 22.664 -2.801 -9.498 1.00 92.62 140 ARG A CA 1
ATOM 1102 C C . ARG A 1 140 ? 22.351 -1.848 -10.660 1.00 92.62 140 ARG A C 1
ATOM 1104 O O . ARG A 1 140 ? 21.191 -1.469 -10.820 1.00 92.62 140 ARG A O 1
ATOM 1111 N N . PRO A 1 141 ? 23.337 -1.473 -11.496 1.00 92.62 141 PRO A N 1
ATOM 1112 C CA . PRO A 1 141 ? 23.150 -0.498 -12.580 1.00 92.62 141 PRO A CA 1
ATOM 1113 C C . PRO A 1 141 ? 21.995 -0.819 -13.536 1.00 92.62 141 PRO A C 1
ATOM 1115 O O . PRO A 1 141 ? 21.250 0.061 -13.957 1.00 92.62 141 PRO A O 1
ATOM 1118 N N . TRP A 1 142 ? 21.762 -2.102 -13.805 1.00 93.12 142 TRP A N 1
ATOM 1119 C CA . TRP A 1 142 ? 20.658 -2.568 -14.648 1.00 93.12 142 TRP A CA 1
ATOM 1120 C C . TRP A 1 142 ? 19.259 -2.361 -14.025 1.00 93.12 142 TRP A C 1
ATOM 1122 O O . TRP A 1 142 ? 18.245 -2.519 -14.704 1.00 93.12 142 TRP A O 1
ATOM 1132 N N . GLU A 1 143 ? 19.174 -2.007 -12.739 1.00 94.50 143 GLU A N 1
ATOM 1133 C CA . GLU A 1 143 ? 17.933 -1.634 -12.049 1.00 94.50 143 GLU A CA 1
ATOM 1134 C C . GLU A 1 143 ? 17.689 -0.124 -12.033 1.00 94.50 143 GLU A C 1
ATOM 1136 O O . GLU A 1 143 ? 16.613 0.311 -11.622 1.00 94.50 143 GLU A O 1
ATOM 1141 N N . TRP A 1 144 ? 18.637 0.698 -12.488 1.00 94.25 144 TRP A N 1
ATOM 1142 C CA . TRP A 1 144 ? 18.505 2.153 -12.434 1.00 94.25 144 TRP A CA 1
ATOM 1143 C C . TRP A 1 144 ? 17.292 2.700 -13.199 1.00 94.25 144 TRP A C 1
ATOM 1145 O O . TRP A 1 144 ? 16.612 3.558 -12.638 1.00 94.25 144 TRP A O 1
ATOM 1155 N N . PRO A 1 145 ? 16.908 2.192 -14.388 1.00 94.88 145 PRO A N 1
ATOM 1156 C CA . PRO A 1 145 ? 15.671 2.633 -15.035 1.00 94.88 145 PRO A CA 1
ATOM 1157 C C . PRO A 1 145 ? 14.430 2.395 -14.159 1.00 94.88 145 PRO A C 1
ATOM 1159 O O . PRO A 1 145 ? 13.574 3.268 -14.025 1.00 94.88 145 PRO A O 1
ATOM 1162 N N . ALA A 1 146 ? 14.360 1.239 -13.492 1.00 93.31 146 ALA A N 1
ATOM 1163 C CA . ALA A 1 146 ? 13.292 0.931 -12.544 1.00 93.31 146 ALA A CA 1
ATOM 1164 C C . ALA A 1 146 ? 13.357 1.837 -11.304 1.00 93.31 146 ALA A C 1
ATOM 1166 O O . ALA A 1 146 ? 12.323 2.283 -10.807 1.00 93.31 146 ALA A O 1
ATOM 1167 N N . MET A 1 147 ? 14.566 2.154 -10.833 1.00 92.94 147 MET A N 1
ATOM 1168 C CA . MET A 1 147 ? 14.797 3.046 -9.697 1.00 92.94 147 MET A CA 1
ATOM 1169 C C . MET A 1 147 ? 14.302 4.462 -9.998 1.00 92.94 147 MET A C 1
ATOM 1171 O O . MET A 1 147 ? 13.627 5.056 -9.161 1.00 92.94 147 MET A O 1
ATOM 1175 N N . LEU A 1 148 ? 14.594 4.982 -11.194 1.00 93.88 148 LEU A N 1
ATOM 1176 C CA . LEU A 1 148 ? 14.162 6.306 -11.639 1.00 93.88 148 LEU A CA 1
ATOM 1177 C C . LEU A 1 148 ? 12.640 6.386 -11.743 1.00 93.88 148 LEU A C 1
ATOM 1179 O O . LEU A 1 148 ? 12.047 7.323 -11.215 1.00 93.88 148 LEU A O 1
ATOM 1183 N N . VAL A 1 149 ? 11.994 5.381 -12.342 1.00 94.00 149 VAL A N 1
ATOM 1184 C CA . VAL A 1 149 ? 10.525 5.324 -12.416 1.00 94.00 149 VAL A CA 1
ATOM 1185 C C . VAL A 1 149 ? 9.900 5.235 -11.022 1.00 94.00 149 VAL A C 1
ATOM 1187 O O . VAL A 1 149 ? 8.945 5.950 -10.722 1.00 94.00 149 VAL A O 1
ATOM 1190 N N . TYR A 1 150 ? 10.447 4.398 -10.139 1.00 91.56 150 TYR A N 1
ATOM 1191 C CA . TYR A 1 150 ? 9.975 4.293 -8.760 1.00 91.56 150 TYR A CA 1
ATOM 1192 C C . TYR A 1 150 ? 10.140 5.616 -7.999 1.00 91.56 150 TYR A C 1
ATOM 1194 O O . TYR A 1 150 ? 9.207 6.072 -7.337 1.00 91.56 150 TYR A O 1
ATOM 1202 N N . GLY A 1 151 ? 11.300 6.264 -8.132 1.00 91.25 151 GLY A N 1
ATOM 1203 C CA . GLY A 1 151 ? 11.579 7.582 -7.566 1.00 91.25 151 GLY A CA 1
ATOM 1204 C C . GLY A 1 151 ? 10.614 8.647 -8.082 1.00 91.25 151 GLY A C 1
ATOM 1205 O O . GLY A 1 151 ? 10.021 9.366 -7.279 1.00 91.25 151 GLY A O 1
ATOM 1206 N N . TYR A 1 152 ? 10.376 8.683 -9.395 1.00 93.38 152 TYR A N 1
ATOM 1207 C CA . TYR A 1 152 ? 9.399 9.567 -10.028 1.00 93.38 152 TYR A CA 1
ATOM 1208 C C . TYR A 1 152 ? 8.006 9.398 -9.414 1.00 93.38 152 TYR A C 1
ATOM 1210 O O . TYR A 1 152 ? 7.428 10.379 -8.951 1.00 93.38 152 TYR A O 1
ATOM 1218 N N . VAL A 1 153 ? 7.495 8.164 -9.314 1.00 91.25 153 VAL A N 1
ATOM 1219 C CA . VAL A 1 153 ? 6.177 7.901 -8.708 1.00 91.25 153 VAL A CA 1
ATOM 1220 C C . VAL A 1 153 ? 6.138 8.365 -7.248 1.00 91.25 153 VAL A C 1
ATOM 1222 O O . VAL A 1 153 ? 5.169 8.999 -6.837 1.00 91.25 153 VAL A O 1
ATOM 1225 N N . ARG A 1 154 ? 7.199 8.118 -6.466 1.00 90.00 154 ARG A N 1
ATOM 1226 C CA . ARG A 1 154 ? 7.297 8.524 -5.048 1.00 90.00 154 ARG A CA 1
ATOM 1227 C C . ARG A 1 154 ? 7.355 10.039 -4.845 1.00 90.00 154 ARG A C 1
ATOM 1229 O O . ARG A 1 154 ? 6.871 10.535 -3.824 1.00 90.00 154 ARG A O 1
ATOM 1236 N N . ILE A 1 155 ? 7.955 10.767 -5.781 1.00 92.12 155 ILE A N 1
ATOM 1237 C CA . ILE A 1 155 ? 7.995 12.231 -5.766 1.00 92.12 155 ILE A CA 1
ATOM 1238 C C . ILE A 1 155 ? 6.638 12.782 -6.212 1.00 92.12 155 ILE A C 1
ATOM 1240 O O . ILE A 1 155 ? 6.040 13.580 -5.490 1.00 92.12 155 ILE A O 1
ATOM 1244 N N . ALA A 1 156 ? 6.110 12.306 -7.341 1.00 92.56 156 ALA A N 1
ATOM 1245 C CA . ALA A 1 156 ? 4.841 12.757 -7.903 1.00 92.56 156 ALA A CA 1
ATOM 1246 C C . ALA A 1 156 ? 3.661 12.511 -6.947 1.00 92.56 156 ALA A C 1
ATOM 1248 O O . ALA A 1 156 ? 2.897 13.439 -6.682 1.00 92.56 156 ALA A O 1
ATOM 1249 N N . GLU A 1 157 ? 3.560 11.317 -6.340 1.00 90.31 157 GLU A N 1
ATOM 1250 C CA . GLU A 1 157 ? 2.512 11.004 -5.350 1.00 90.31 157 GLU A CA 1
ATOM 1251 C C . GLU A 1 157 ? 2.558 11.986 -4.166 1.00 90.31 157 GLU A C 1
ATOM 1253 O O . GLU A 1 157 ? 1.523 12.402 -3.653 1.00 90.31 157 GLU A O 1
ATOM 1258 N N . ARG A 1 158 ? 3.765 12.378 -3.725 1.00 88.94 158 ARG A N 1
ATOM 1259 C CA . ARG A 1 158 ? 3.962 13.260 -2.569 1.00 88.94 158 ARG A CA 1
ATOM 1260 C C . ARG A 1 158 ? 3.587 14.696 -2.908 1.00 88.94 158 ARG A C 1
ATOM 1262 O O . ARG A 1 158 ? 2.964 15.356 -2.082 1.00 88.94 158 ARG A O 1
ATOM 1269 N N . LEU A 1 159 ? 3.957 15.174 -4.093 1.00 89.94 159 LEU A N 1
ATOM 1270 C CA . LEU A 1 159 ? 3.604 16.516 -4.551 1.00 89.94 159 LEU A CA 1
ATOM 1271 C C . LEU A 1 159 ? 2.090 16.658 -4.729 1.00 89.94 159 LEU A C 1
ATOM 1273 O O . LEU A 1 159 ? 1.515 17.629 -4.243 1.00 89.94 159 LEU A O 1
ATOM 1277 N N . ILE A 1 160 ? 1.437 15.677 -5.359 1.00 88.06 160 ILE A N 1
ATOM 1278 C CA . ILE A 1 160 ? -0.017 15.694 -5.566 1.00 88.06 160 ILE A CA 1
ATOM 1279 C C . ILE A 1 160 ? -0.754 15.599 -4.232 1.00 88.06 160 ILE A C 1
ATOM 1281 O O . ILE A 1 160 ? -1.620 16.430 -3.975 1.00 88.06 160 ILE A O 1
ATOM 1285 N N . ALA A 1 161 ? -0.370 14.670 -3.350 1.00 84.94 161 ALA A N 1
ATOM 1286 C CA . ALA A 1 161 ? -1.000 14.541 -2.036 1.00 84.94 161 ALA A CA 1
ATOM 1287 C C . ALA A 1 161 ? -0.879 15.832 -1.209 1.00 84.94 161 ALA A C 1
ATOM 1289 O O . ALA A 1 161 ? -1.844 16.244 -0.574 1.00 84.94 161 ALA A O 1
ATOM 1290 N N . ARG A 1 162 ? 0.280 16.508 -1.249 1.00 84.69 162 ARG A N 1
ATOM 1291 C CA . ARG A 1 162 ? 0.478 17.801 -0.571 1.00 84.69 162 ARG A CA 1
ATOM 1292 C C . ARG A 1 162 ? -0.388 18.910 -1.162 1.00 84.69 162 ARG A C 1
ATOM 1294 O O . ARG A 1 162 ? -0.993 19.659 -0.407 1.00 84.69 162 ARG A O 1
ATOM 1301 N N . ARG A 1 163 ? -0.471 19.006 -2.492 1.00 84.62 163 ARG A N 1
ATOM 1302 C CA . ARG A 1 163 ? -1.330 19.993 -3.170 1.00 84.62 163 ARG A CA 1
ATOM 1303 C C . ARG A 1 163 ? -2.810 19.772 -2.850 1.00 84.62 163 ARG A C 1
ATOM 1305 O O . ARG A 1 163 ? -3.519 20.728 -2.566 1.00 84.62 163 ARG A O 1
ATOM 1312 N N . GLN A 1 164 ? -3.264 18.521 -2.851 1.00 80.31 164 GLN A N 1
ATOM 1313 C CA . GLN A 1 164 ? -4.647 18.160 -2.516 1.00 80.31 164 GLN A CA 1
ATOM 1314 C C . GLN A 1 164 ? -4.970 18.399 -1.036 1.00 80.31 164 GLN A C 1
ATOM 1316 O O . GLN A 1 164 ? -6.053 18.870 -0.707 1.00 80.31 164 GLN A O 1
ATOM 1321 N N . ALA A 1 165 ? -4.017 18.139 -0.137 1.00 75.50 165 ALA A N 1
ATOM 1322 C CA . ALA A 1 165 ? -4.168 18.477 1.276 1.00 75.50 165 ALA A CA 1
ATOM 1323 C C . ALA A 1 165 ? -4.247 19.999 1.498 1.00 75.50 165 ALA A C 1
ATOM 1325 O O . ALA A 1 165 ? -5.075 20.457 2.276 1.00 75.50 165 ALA A O 1
ATOM 1326 N N . ALA A 1 166 ? -3.434 20.784 0.781 1.00 74.12 166 ALA A N 1
ATOM 1327 C CA . ALA A 1 166 ? -3.443 22.246 0.869 1.00 74.12 166 ALA A CA 1
ATOM 1328 C C . ALA A 1 166 ? -4.718 22.886 0.292 1.00 74.12 166 ALA A C 1
ATOM 1330 O O . ALA A 1 166 ? -5.133 23.943 0.748 1.00 74.12 166 ALA A O 1
ATOM 1331 N N . THR A 1 167 ? -5.348 22.246 -0.695 1.00 69.25 167 THR A N 1
ATOM 1332 C CA . THR A 1 167 ? -6.598 22.717 -1.321 1.00 69.25 167 THR A CA 1
ATOM 1333 C C . THR A 1 167 ? -7.855 22.252 -0.584 1.00 69.25 167 THR A C 1
ATOM 1335 O O . THR A 1 167 ? -8.959 22.528 -1.040 1.00 69.25 167 THR A O 1
ATOM 1338 N N . GLY A 1 168 ? -7.716 21.551 0.548 1.00 61.72 168 GLY A N 1
ATOM 1339 C CA . GLY A 1 168 ? -8.851 21.165 1.386 1.00 61.72 168 GLY A CA 1
ATOM 1340 C C . GLY A 1 168 ? -9.806 20.164 0.735 1.00 61.72 168 GLY A C 1
ATOM 1341 O O . GLY A 1 168 ? -10.946 20.055 1.172 1.00 61.72 168 GLY A O 1
ATOM 1342 N N . THR A 1 169 ? -9.376 19.416 -0.291 1.00 59.09 169 THR A N 1
ATOM 1343 C CA . THR A 1 169 ? -10.211 18.360 -0.883 1.00 59.09 169 THR A CA 1
ATOM 1344 C C . THR A 1 169 ? -10.323 17.210 0.125 1.00 59.09 169 THR A C 1
ATOM 1346 O O . THR A 1 169 ? -9.494 16.296 0.141 1.00 59.09 169 THR A O 1
ATOM 1349 N N . SER A 1 170 ? -11.312 17.289 1.014 1.00 50.78 170 SER A N 1
ATOM 1350 C CA . SER A 1 170 ? -11.591 16.322 2.084 1.00 50.78 170 SER A CA 1
ATOM 1351 C C . SER A 1 170 ? -12.415 15.123 1.611 1.00 50.78 170 SER A C 1
ATOM 1353 O O . SER A 1 170 ? -12.490 14.121 2.311 1.00 50.78 170 SER A O 1
ATOM 1355 N N . GLY A 1 171 ? -12.958 15.161 0.394 1.00 50.94 171 GLY A N 1
ATOM 1356 C CA . GLY A 1 171 ? -13.703 14.041 -0.163 1.00 50.94 171 GLY A CA 1
ATOM 1357 C C . GLY A 1 171 ? -12.806 12.870 -0.576 1.00 50.94 171 GLY A C 1
ATOM 1358 O O . GLY A 1 171 ? -11.867 12.998 -1.382 1.00 50.94 171 GLY A O 1
ATOM 1359 N N . TRP A 1 172 ? -13.172 11.668 -0.126 1.00 48.28 172 TRP A N 1
ATOM 1360 C CA . TRP A 1 172 ? -13.267 10.539 -1.059 1.00 48.28 172 TRP A CA 1
ATOM 1361 C C . TRP A 1 172 ? -13.986 11.081 -2.304 1.00 48.28 172 TRP A C 1
ATOM 1363 O O . TRP A 1 172 ? -14.922 11.853 -2.141 1.00 48.28 172 TRP A O 1
ATOM 1373 N N . GLY A 1 173 ? -13.550 10.769 -3.526 1.00 44.31 173 GLY A N 1
ATOM 1374 C CA . GLY A 1 173 ? -14.298 11.141 -4.737 1.00 44.31 173 GLY A CA 1
ATOM 1375 C C . GLY A 1 173 ? -15.620 10.371 -4.803 1.00 44.31 173 GLY A C 1
ATOM 1376 O O . GLY A 1 173 ? -15.784 9.510 -5.658 1.00 44.31 173 GLY A O 1
ATOM 1377 N N . ARG A 1 174 ? -16.483 10.584 -3.810 1.00 42.50 174 ARG A N 1
ATOM 1378 C CA . ARG A 1 174 ? -17.829 10.073 -3.665 1.00 42.50 174 ARG A CA 1
ATOM 1379 C C . ARG A 1 174 ? -18.671 11.058 -4.446 1.00 42.50 174 ARG A C 1
ATOM 1381 O O . ARG A 1 174 ? -18.767 12.226 -4.089 1.00 42.50 174 ARG A O 1
ATOM 1388 N N . ASP A 1 175 ? -19.164 10.584 -5.572 1.00 40.75 175 ASP A N 1
ATOM 1389 C CA . ASP A 1 175 ? -20.160 11.296 -6.341 1.00 40.75 175 ASP A CA 1
ATOM 1390 C C . ASP A 1 175 ? -21.451 11.307 -5.507 1.00 40.75 175 ASP A C 1
ATOM 1392 O O . ASP A 1 175 ? -22.102 10.275 -5.339 1.00 40.75 175 ASP A O 1
ATOM 1396 N N . GLU A 1 176 ? -21.759 12.440 -4.876 1.00 43.94 176 GLU A N 1
ATOM 1397 C CA . GLU A 1 176 ? -22.973 12.613 -4.063 1.00 43.94 176 GLU A CA 1
ATOM 1398 C C . GLU A 1 176 ? -24.225 12.827 -4.930 1.00 43.94 176 GLU A C 1
ATOM 1400 O O . GLU A 1 176 ? -25.343 12.819 -4.418 1.00 43.94 176 GLU A O 1
ATOM 1405 N N . THR A 1 177 ? -24.071 12.940 -6.255 1.00 44.41 177 THR A N 1
ATOM 1406 C CA . THR A 1 177 ? -25.183 13.181 -7.190 1.00 44.41 177 THR A CA 1
ATOM 1407 C C . THR A 1 177 ? -26.157 12.005 -7.316 1.00 44.41 177 THR A C 1
ATOM 1409 O O . THR A 1 177 ? -27.278 12.187 -7.779 1.00 44.41 177 THR A O 1
ATOM 1412 N N . ALA A 1 178 ? -25.786 10.806 -6.853 1.00 37.84 178 ALA A N 1
ATOM 1413 C CA . ALA A 1 178 ? -26.620 9.607 -6.961 1.00 37.84 178 ALA A CA 1
ATOM 1414 C C . ALA A 1 178 ? -27.687 9.456 -5.853 1.00 37.84 178 ALA A C 1
ATOM 1416 O O . ALA A 1 178 ? -28.370 8.432 -5.807 1.00 37.84 178 ALA A O 1
ATOM 1417 N N . ARG A 1 179 ? -27.839 10.428 -4.942 1.00 44.72 179 ARG A N 1
ATOM 1418 C CA . ARG A 1 179 ? -28.889 10.413 -3.906 1.00 44.72 179 ARG A CA 1
ATOM 1419 C C . ARG A 1 179 ? -29.665 11.726 -3.840 1.00 44.72 179 ARG A C 1
ATOM 1421 O O . ARG A 1 179 ? -29.774 12.341 -2.787 1.00 44.72 179 ARG A O 1
ATOM 1428 N N . SER A 1 180 ? -30.266 12.121 -4.954 1.00 36.69 180 SER A N 1
ATOM 1429 C CA . SER A 1 180 ? -31.577 12.767 -4.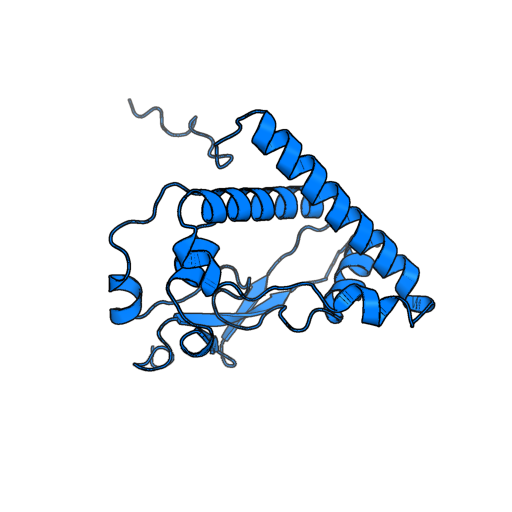889 1.00 36.69 180 SER A CA 1
ATOM 1430 C C . SER A 1 180 ? -32.626 11.661 -4.739 1.00 36.69 180 SER A C 1
ATOM 1432 O O . SER A 1 180 ? -33.049 11.059 -5.723 1.00 36.69 180 SER A O 1
ATOM 1434 N N . THR A 1 181 ? -32.970 11.313 -3.502 1.00 41.22 181 THR A N 1
ATOM 1435 C CA . THR A 1 181 ? -34.251 10.655 -3.217 1.00 41.22 181 THR A CA 1
ATOM 1436 C C . THR A 1 181 ? -35.302 11.751 -3.118 1.00 41.22 181 THR A C 1
ATOM 1438 O O . THR A 1 181 ? -35.221 12.561 -2.193 1.00 41.22 181 THR A O 1
ATOM 1441 N N . ASP A 1 182 ? -36.210 11.782 -4.095 1.00 34.97 182 ASP A N 1
ATOM 1442 C CA . ASP A 1 182 ? -37.565 12.323 -3.917 1.00 34.97 182 ASP A CA 1
ATOM 1443 C C . ASP A 1 182 ? -38.319 11.538 -2.828 1.00 34.97 182 ASP A C 1
ATOM 1445 O O . ASP A 1 182 ? -38.050 10.317 -2.684 1.00 34.97 182 ASP A O 1
#

Secondary structure (DSSP, 8-state):
-TT--SS--EEEEEEEE--TT--HHHHHHHHHHTT-TTTT-SSS-SSS--EE-HHHHTT-SS--S-S-HHHHHHHTS-GGGEEEEEEEEEEE---SSHHHHHHHHHHHHHHHHHHHHH-GGGGGGS--TTTTHHHHHHT-GGGHHHHHHHHHHHHHHHHHHHHHHHTT----S--GGG----

Sequence (182 aa):
FDAVDERRKIVSPRPCFDLSNLSFGMRLFYRAQRFNPYFGQGSPNGSGCFVVGESGRSRWEAFPEIIADDGFVQGHFTPSERATVSEAEAVVLPPRTLSAMVTVRARVRRGTYELERRFPELMGNHVARGGGILRKMIVRPWEWPAMLVYGYVRIAERLIARRQAATGTSGWGRDETARSTD

Foldseek 3Di:
DVPDDPFAQKEAEQEDEDPPLADPLVVLQVVLVVLFPQARFWPVRQLPDMDGDPVLVVQDDDQDPALPSSLVSQLSDARRNTGYDHVGYRYDYDDRDLVVLLVVLLSVVLRVVVCCVPPVSSCVRDDPGDDCRLVVQVVPPVSVSSSVSNVVSVVSSVVSNVVCVVVVVRDPPDPPVVDPDD

Radius of gyration: 17.83 Å; chains: 1; bounding box: 62×44×40 Å

pLDDT: mean 83.31, std 13.98, range [34.97, 94.88]